Protein AF-A0A671WTZ5-F1 (afdb_monomer_lite)

Structure (mmCIF, N/CA/C/O backbone):
data_AF-A0A671WTZ5-F1
#
_entry.id   AF-A0A671WTZ5-F1
#
loop_
_atom_site.group_PDB
_atom_site.id
_atom_site.type_symbol
_atom_site.label_atom_id
_atom_site.label_alt_id
_atom_site.label_comp_id
_atom_site.label_asym_id
_atom_site.label_entity_id
_atom_site.label_seq_id
_atom_site.pdbx_PDB_ins_code
_atom_site.Cartn_x
_atom_site.Cartn_y
_atom_site.Cartn_z
_atom_site.occupancy
_atom_site.B_iso_or_equiv
_atom_site.auth_seq_id
_atom_site.auth_comp_id
_atom_site.auth_asym_id
_atom_site.auth_atom_id
_atom_site.pdbx_PDB_model_num
ATOM 1 N N . LEU A 1 1 ? 1.789 -28.060 6.433 1.00 31.30 1 LEU A N 1
ATOM 2 C CA . LEU A 1 1 ? 1.538 -27.568 7.806 1.00 31.30 1 LEU A CA 1
ATOM 3 C C . LEU A 1 1 ? 1.245 -26.080 7.704 1.00 31.30 1 LEU A C 1
ATOM 5 O O . LEU A 1 1 ? 2.138 -25.333 7.334 1.00 31.30 1 LEU A O 1
ATOM 9 N N . VAL A 1 2 ? -0.007 -25.667 7.908 1.00 28.73 2 VAL A N 1
ATOM 10 C CA . VAL A 1 2 ? -0.387 -24.247 7.883 1.00 28.73 2 VAL A CA 1
ATOM 11 C C . VAL A 1 2 ? 0.107 -23.632 9.188 1.00 28.73 2 VAL A C 1
ATOM 13 O O . VAL A 1 2 ? -0.485 -23.865 10.239 1.00 28.73 2 VAL A O 1
ATOM 16 N N . GLN A 1 3 ? 1.223 -22.906 9.148 1.00 33.22 3 GLN A N 1
ATOM 17 C CA . GLN A 1 3 ? 1.591 -22.043 10.265 1.00 33.22 3 GLN A CA 1
ATOM 18 C C . GLN A 1 3 ? 0.673 -20.822 10.215 1.00 33.22 3 GLN A C 1
ATOM 20 O O . GLN A 1 3 ? 0.844 -19.935 9.386 1.00 33.22 3 GLN A O 1
ATOM 25 N N . LEU A 1 4 ? -0.342 -20.817 11.080 1.00 39.09 4 LEU A N 1
ATOM 26 C CA . LEU A 1 4 ? -1.132 -19.629 11.375 1.00 39.09 4 LEU A CA 1
ATOM 27 C C . LEU A 1 4 ? -0.197 -18.629 12.061 1.00 39.09 4 LEU A C 1
ATOM 29 O O . LEU A 1 4 ? 0.134 -18.791 13.236 1.00 39.09 4 LEU A O 1
ATOM 33 N N . PHE A 1 5 ? 0.272 -17.623 11.326 1.00 45.44 5 PHE A N 1
ATOM 34 C CA . PHE A 1 5 ? 0.941 -16.488 11.947 1.00 45.44 5 PHE A CA 1
ATOM 35 C C . PHE A 1 5 ? -0.076 -15.756 12.834 1.00 45.44 5 PHE A C 1
ATOM 37 O O . PHE A 1 5 ? -1.252 -15.653 12.462 1.00 45.44 5 PHE A O 1
ATOM 44 N N . PRO A 1 6 ? 0.325 -15.273 14.023 1.00 44.16 6 PRO A N 1
ATOM 45 C CA . PRO A 1 6 ? -0.570 -14.475 14.837 1.00 44.16 6 PRO A CA 1
ATOM 46 C C . PRO A 1 6 ? -1.043 -13.270 14.011 1.00 44.16 6 PRO A C 1
ATOM 48 O O . PRO A 1 6 ? -0.240 -12.701 13.264 1.00 44.16 6 PRO A O 1
ATOM 51 N N . PRO A 1 7 ? -2.326 -12.873 14.121 1.00 51.19 7 PRO A N 1
ATOM 52 C CA . PRO A 1 7 ? -2.801 -11.646 13.500 1.00 51.19 7 PRO A CA 1
ATOM 53 C C . PRO A 1 7 ? -1.839 -10.510 13.840 1.00 51.19 7 PRO A C 1
ATOM 55 O O . PRO A 1 7 ? -1.269 -10.482 14.932 1.00 51.19 7 PRO A O 1
ATOM 58 N N . LEU A 1 8 ? -1.650 -9.569 12.919 1.00 53.38 8 LEU A N 1
ATOM 59 C CA . LEU A 1 8 ? -0.915 -8.345 13.205 1.00 53.38 8 LEU A CA 1
ATOM 60 C C . LEU A 1 8 ? -1.686 -7.558 14.286 1.00 53.38 8 LEU A C 1
ATOM 62 O O . LEU A 1 8 ? -2.505 -6.693 13.983 1.00 53.38 8 LEU A O 1
ATOM 66 N N . VAL A 1 9 ? -1.462 -7.889 15.562 1.00 57.16 9 VAL A N 1
ATOM 67 C CA . VAL A 1 9 ? -2.086 -7.228 16.712 1.00 57.16 9 VAL A CA 1
ATOM 68 C C . VAL A 1 9 ? -1.295 -5.958 16.986 1.00 57.16 9 VAL A C 1
ATOM 70 O O . VAL A 1 9 ? -0.402 -5.918 17.830 1.00 57.16 9 VAL A O 1
ATOM 73 N N . LYS A 1 10 ? -1.591 -4.919 16.207 1.00 65.44 10 LYS A N 1
ATOM 74 C CA . LYS A 1 10 ? -1.150 -3.555 16.491 1.00 65.44 10 LYS A CA 1
ATOM 75 C C . LYS A 1 10 ? -2.200 -2.858 17.332 1.00 65.44 10 LYS A C 1
ATOM 77 O O . LYS A 1 10 ? -3.399 -3.012 17.091 1.00 65.44 10 LYS A O 1
ATOM 82 N N . ARG A 1 11 ? -1.752 -2.119 18.343 1.00 71.56 11 ARG A N 1
ATOM 83 C CA . ARG A 1 11 ? -2.662 -1.339 19.184 1.00 71.56 11 ARG A CA 1
ATOM 84 C C . ARG A 1 11 ? -3.192 -0.1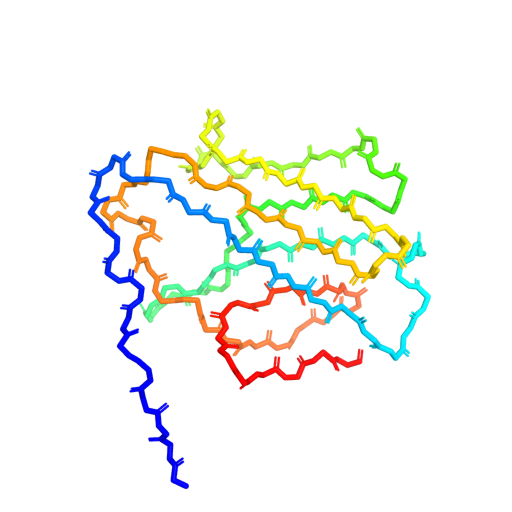48 18.382 1.00 71.56 11 ARG A C 1
ATOM 86 O O . ARG A 1 11 ? -2.464 0.391 17.544 1.00 71.56 11 ARG A O 1
ATOM 93 N N . PRO A 1 12 ? -4.431 0.301 18.637 1.00 78.31 12 PRO A N 1
ATOM 94 C CA . PRO A 1 12 ? -4.906 1.555 18.078 1.00 78.31 12 PRO A CA 1
ATOM 95 C C . PRO A 1 12 ? -3.926 2.700 18.378 1.00 78.31 12 PRO A C 1
ATOM 97 O O . PRO A 1 12 ? -3.392 2.793 19.481 1.00 78.31 12 PRO A O 1
ATOM 100 N N . GLY A 1 13 ? -3.673 3.554 17.392 1.00 82.12 13 GLY A N 1
ATOM 101 C CA . GLY A 1 13 ? -2.699 4.644 17.455 1.00 82.12 13 GLY A CA 1
ATOM 102 C C . GLY A 1 13 ? -1.290 4.268 16.989 1.00 82.12 13 GLY A C 1
ATOM 103 O O . GLY A 1 13 ? -0.529 5.166 16.633 1.00 82.12 13 GLY A O 1
ATOM 104 N N . GLU A 1 14 ? -0.944 2.979 16.917 1.00 84.38 14 GLU A N 1
ATOM 105 C CA . GLU A 1 14 ? 0.358 2.551 16.404 1.00 84.38 14 GLU A CA 1
ATOM 106 C C . GLU A 1 14 ? 0.483 2.789 14.895 1.00 84.38 14 GLU A C 1
ATOM 108 O O . GLU A 1 14 ? -0.505 2.863 14.157 1.00 84.38 14 GLU A O 1
ATOM 113 N N . SER A 1 15 ? 1.733 2.874 14.442 1.00 87.69 15 SER A N 1
ATOM 114 C CA . SER A 1 15 ? 2.075 2.921 13.027 1.00 87.69 15 SER A CA 1
ATOM 115 C C . SER A 1 15 ? 2.739 1.620 12.592 1.00 87.69 15 SER A C 1
ATOM 117 O O . SER A 1 15 ? 3.471 0.979 13.350 1.00 87.69 15 SER A O 1
ATOM 119 N N . HIS A 1 16 ? 2.518 1.236 11.343 1.00 83.69 16 HIS A N 1
ATOM 120 C CA . HIS A 1 16 ? 3.157 0.073 10.746 1.00 83.69 16 HIS A CA 1
ATOM 121 C C . HIS A 1 16 ? 3.393 0.297 9.255 1.00 83.69 16 HIS A C 1
ATOM 123 O O . HIS A 1 16 ? 2.678 1.065 8.618 1.00 83.69 16 HIS A O 1
ATOM 129 N N . ARG A 1 17 ? 4.395 -0.376 8.690 1.00 85.50 17 ARG A N 1
ATOM 130 C CA . ARG A 1 17 ? 4.682 -0.318 7.259 1.00 85.50 17 ARG A CA 1
ATOM 131 C C . ARG A 1 17 ? 4.578 -1.704 6.663 1.00 85.50 17 ARG A C 1
ATOM 133 O O . ARG A 1 17 ? 5.353 -2.583 7.031 1.00 85.50 17 ARG A O 1
ATOM 140 N N . LEU A 1 18 ? 3.665 -1.859 5.715 1.00 83.69 18 LEU A N 1
ATOM 141 C CA . LEU A 1 18 ? 3.623 -3.043 4.870 1.00 83.69 18 LEU A CA 1
ATOM 142 C C . LEU A 1 18 ? 4.602 -2.869 3.715 1.00 83.69 18 LEU A C 1
ATOM 144 O O . LEU A 1 18 ? 4.735 -1.768 3.178 1.00 83.69 18 LEU A O 1
ATOM 148 N N . THR A 1 19 ? 5.248 -3.963 3.329 1.00 82.69 19 THR A N 1
ATOM 149 C CA . THR A 1 19 ? 6.141 -4.038 2.171 1.00 82.69 19 THR A CA 1
ATOM 150 C C . THR A 1 19 ? 5.719 -5.224 1.319 1.00 82.69 19 THR A C 1
ATOM 152 O O . THR A 1 19 ? 5.497 -6.312 1.845 1.00 82.69 19 THR A O 1
ATOM 155 N N . CYS A 1 20 ? 5.644 -5.017 0.012 1.00 82.75 20 CYS A N 1
ATOM 156 C CA . CYS A 1 20 ? 5.398 -6.046 -0.987 1.00 82.75 20 CYS A CA 1
ATOM 157 C C . CYS A 1 20 ? 6.521 -5.971 -2.021 1.00 82.75 20 CYS A C 1
ATOM 159 O O . CYS A 1 20 ? 6.785 -4.887 -2.537 1.00 82.75 20 CYS A O 1
ATOM 161 N N . THR A 1 21 ? 7.206 -7.089 -2.267 1.00 84.12 21 THR A N 1
ATOM 162 C CA . THR A 1 21 ? 8.317 -7.185 -3.230 1.00 84.12 21 THR A CA 1
ATOM 163 C C . THR A 1 21 ? 7.849 -7.999 -4.414 1.00 84.12 21 THR A C 1
ATOM 165 O O . THR A 1 21 ? 7.602 -9.182 -4.235 1.00 84.12 21 THR A O 1
ATOM 168 N N . ALA A 1 22 ? 7.728 -7.381 -5.579 1.00 77.38 22 ALA A N 1
ATOM 169 C CA . ALA A 1 22 ? 7.301 -8.019 -6.810 1.00 77.38 22 ALA A CA 1
ATOM 170 C C . ALA A 1 22 ? 8.455 -8.691 -7.559 1.00 77.38 22 ALA A C 1
ATOM 172 O O . ALA A 1 22 ? 9.616 -8.302 -7.440 1.00 77.38 22 ALA A O 1
ATOM 173 N N . SER A 1 23 ? 8.106 -9.691 -8.359 1.00 79.38 23 SER A N 1
ATOM 174 C CA . SER A 1 23 ? 9.003 -10.420 -9.252 1.00 79.38 23 SER A CA 1
ATOM 175 C C . SER A 1 23 ? 8.177 -11.055 -10.367 1.00 79.38 23 SER A C 1
ATOM 177 O O . SER A 1 23 ? 6.987 -11.257 -10.170 1.00 79.38 23 SER A O 1
ATOM 179 N N . GLY A 1 24 ? 8.793 -11.406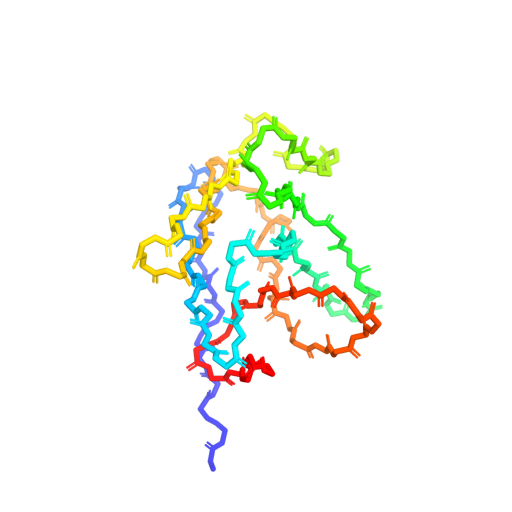 -11.500 1.00 77.25 24 GLY A N 1
ATOM 180 C CA . GLY A 1 24 ? 8.098 -12.097 -12.601 1.00 77.25 24 GLY A CA 1
ATOM 181 C C . GLY A 1 24 ? 7.525 -11.175 -13.683 1.00 77.25 24 GLY A C 1
ATOM 182 O O . GLY A 1 24 ? 7.073 -11.655 -14.718 1.00 77.25 24 GLY A O 1
ATOM 183 N N . PHE A 1 25 ? 7.611 -9.854 -13.502 1.00 75.81 25 PHE A N 1
ATOM 184 C CA . PHE A 1 25 ? 7.130 -8.861 -14.465 1.00 75.81 25 PHE A CA 1
ATOM 185 C C . PHE A 1 25 ? 7.907 -7.540 -14.381 1.00 75.81 25 PHE A C 1
ATOM 187 O O . PHE A 1 25 ? 8.650 -7.282 -13.432 1.00 75.81 25 PHE A O 1
ATOM 194 N N . THR A 1 26 ? 7.719 -6.662 -15.370 1.00 82.31 26 THR A N 1
ATOM 195 C CA . THR A 1 26 ? 8.305 -5.313 -15.375 1.00 82.31 26 THR A CA 1
ATOM 196 C C . THR A 1 26 ? 7.564 -4.405 -14.390 1.00 82.31 26 THR A C 1
ATOM 198 O O . THR A 1 26 ? 6.624 -3.710 -14.768 1.00 82.31 26 THR A O 1
ATOM 201 N N . PHE A 1 27 ? 7.986 -4.394 -13.123 1.00 83.69 27 PHE A N 1
ATOM 202 C CA . PHE A 1 27 ? 7.324 -3.673 -12.023 1.00 83.69 27 PHE A CA 1
ATOM 203 C C . PHE A 1 27 ? 6.942 -2.216 -12.340 1.00 83.69 27 PHE A C 1
ATOM 205 O O . PHE A 1 27 ? 5.838 -1.772 -12.022 1.00 83.69 27 PHE A O 1
ATOM 212 N N . SER A 1 28 ? 7.823 -1.476 -13.015 1.00 86.56 28 SER A N 1
ATOM 213 C CA . SER A 1 28 ? 7.606 -0.075 -13.407 1.00 86.56 28 SER A CA 1
ATOM 214 C C . SER A 1 28 ? 6.490 0.127 -14.437 1.00 86.56 28 SER A C 1
ATOM 216 O O . SER A 1 28 ? 6.024 1.247 -14.611 1.00 86.56 28 SER A O 1
ATOM 218 N N . SER A 1 29 ? 6.027 -0.928 -15.115 1.00 84.62 29 SER A N 1
ATOM 219 C CA . SER A 1 29 ? 4.966 -0.842 -16.132 1.00 84.62 29 SER A CA 1
ATOM 220 C C . SER A 1 29 ? 3.556 -0.953 -15.552 1.00 84.62 29 SER A C 1
ATOM 222 O O . SER A 1 29 ? 2.593 -0.587 -16.222 1.00 84.62 29 SER A O 1
ATOM 224 N N . TYR A 1 30 ? 3.420 -1.413 -14.306 1.00 80.88 30 TYR A N 1
ATOM 225 C CA . TYR A 1 30 ? 2.126 -1.682 -13.683 1.00 80.88 30 TYR A CA 1
ATOM 226 C C . TYR A 1 30 ? 1.830 -0.690 -12.557 1.00 80.88 30 TYR A C 1
ATOM 228 O O . TYR A 1 30 ? 2.720 -0.224 -11.835 1.00 80.88 30 TYR A O 1
ATOM 236 N N . TYR A 1 31 ? 0.552 -0.355 -12.402 1.00 83.81 31 TYR A N 1
ATOM 237 C CA . TYR A 1 31 ? 0.065 0.260 -11.173 1.00 83.81 31 TYR A CA 1
ATOM 238 C C . TYR A 1 31 ? 0.085 -0.791 -10.051 1.00 83.81 31 TYR A C 1
ATOM 240 O O . TYR A 1 31 ? -0.013 -1.992 -10.301 1.00 83.81 31 TYR A O 1
ATOM 248 N N . MET A 1 32 ? 0.187 -0.335 -8.806 1.00 85.19 32 MET A N 1
ATOM 249 C CA . MET A 1 32 ? 0.232 -1.208 -7.633 1.00 85.19 32 MET A CA 1
ATOM 250 C C . MET A 1 32 ? -0.884 -0.844 -6.669 1.00 85.19 32 MET A C 1
ATOM 252 O O . MET A 1 32 ? -1.162 0.339 -6.452 1.00 85.19 32 MET A O 1
ATOM 256 N N . ALA A 1 33 ? -1.499 -1.850 -6.056 1.00 84.94 33 ALA A N 1
ATOM 257 C CA . ALA A 1 33 ? -2.607 -1.636 -5.138 1.00 84.94 33 ALA A CA 1
ATOM 258 C C . ALA A 1 33 ? -2.531 -2.492 -3.877 1.00 84.94 33 ALA A C 1
ATOM 260 O O . ALA A 1 33 ? -2.083 -3.636 -3.901 1.00 84.94 33 ALA A O 1
ATOM 261 N N . TRP A 1 34 ? -3.044 -1.925 -2.787 1.00 84.38 34 TRP A N 1
ATOM 262 C CA . TRP A 1 34 ? -3.334 -2.623 -1.543 1.00 84.38 34 TRP A CA 1
ATOM 263 C C . TRP A 1 34 ? -4.835 -2.853 -1.436 1.00 84.38 34 TRP A C 1
ATOM 265 O O . TRP A 1 34 ? -5.631 -1.911 -1.520 1.00 84.38 34 TRP A O 1
ATOM 275 N N . ILE A 1 35 ? -5.212 -4.107 -1.216 1.00 78.69 35 ILE A N 1
ATOM 276 C CA . ILE A 1 35 ? -6.595 -4.540 -1.028 1.00 78.69 35 ILE A CA 1
ATOM 277 C C . ILE A 1 35 ? -6.690 -5.264 0.308 1.00 78.69 35 ILE A C 1
ATOM 279 O O . ILE A 1 35 ? -5.782 -5.994 0.698 1.00 78.69 35 ILE A O 1
ATOM 283 N N . ARG A 1 36 ? -7.802 -5.061 1.015 1.00 75.19 36 ARG A N 1
ATOM 284 C CA . ARG A 1 36 ? -8.128 -5.801 2.233 1.00 75.19 36 ARG A CA 1
ATOM 285 C C . ARG A 1 36 ? -9.379 -6.638 2.056 1.00 75.19 36 ARG A C 1
ATOM 287 O O . ARG A 1 36 ? -10.296 -6.244 1.341 1.00 75.19 36 ARG A O 1
ATOM 294 N N . GLN A 1 37 ? -9.439 -7.752 2.774 1.00 70.56 37 GLN A N 1
ATOM 295 C CA . GLN A 1 37 ? -10.614 -8.611 2.828 1.00 70.56 37 GLN A CA 1
ATOM 296 C C . GLN A 1 37 ? -10.957 -8.930 4.280 1.00 70.56 37 GLN A C 1
ATOM 298 O O . GLN A 1 37 ? -10.333 -9.781 4.906 1.00 70.56 37 GLN A O 1
ATOM 303 N N . ALA A 1 38 ? -11.973 -8.267 4.828 1.00 66.62 38 ALA A N 1
ATOM 304 C CA . ALA A 1 38 ? -12.458 -8.630 6.155 1.00 66.62 38 ALA A CA 1
ATOM 305 C C . ALA A 1 38 ? -13.189 -9.992 6.112 1.00 66.62 38 ALA A C 1
ATOM 307 O O . ALA A 1 38 ? -13.823 -10.307 5.101 1.00 66.62 38 ALA A O 1
ATOM 308 N N . PRO A 1 39 ? -13.151 -10.801 7.191 1.00 66.56 39 PRO A N 1
ATOM 309 C CA . PRO A 1 39 ? -13.898 -12.057 7.261 1.00 66.56 39 PRO A CA 1
ATOM 310 C C . PRO A 1 39 ? -15.381 -11.864 6.918 1.00 66.56 39 PRO A C 1
ATOM 312 O O . PRO A 1 39 ? -16.032 -10.972 7.459 1.00 66.56 39 PRO A O 1
ATOM 315 N N . GLY A 1 40 ? -15.903 -12.678 5.996 1.00 73.19 40 GLY A N 1
ATOM 316 C CA . GLY A 1 40 ? -17.295 -12.589 5.536 1.00 73.19 40 GLY A CA 1
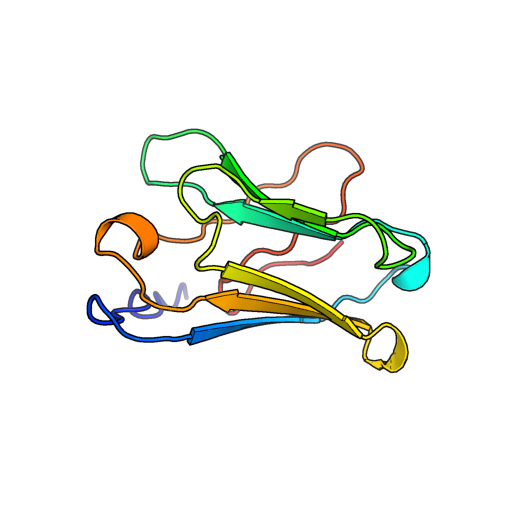ATOM 317 C C . GLY A 1 40 ? -17.615 -11.376 4.651 1.00 73.19 40 GLY A C 1
ATOM 318 O O . GLY A 1 40 ? -18.781 -11.162 4.334 1.00 73.19 40 GLY A O 1
ATOM 319 N N . LYS A 1 41 ? -16.615 -10.578 4.247 1.00 72.62 41 LYS A N 1
ATOM 320 C CA . LYS A 1 41 ? -16.777 -9.437 3.335 1.00 72.62 41 LYS A CA 1
ATOM 321 C C . LYS A 1 41 ? -16.020 -9.654 2.021 1.00 72.62 41 LYS A C 1
ATOM 323 O O . LYS A 1 41 ? -15.082 -10.451 1.937 1.00 72.62 41 LYS A O 1
ATOM 328 N N . GLY A 1 42 ? -16.438 -8.919 0.993 1.00 75.44 42 GLY A N 1
ATOM 329 C CA . GLY A 1 42 ? -15.727 -8.842 -0.281 1.00 75.44 42 GLY A CA 1
ATOM 330 C C . GLY A 1 42 ? -14.383 -8.115 -0.170 1.00 75.44 42 GLY A C 1
ATOM 331 O O . GLY A 1 42 ? -14.045 -7.534 0.867 1.00 75.44 42 GLY A O 1
ATOM 332 N N . LEU A 1 43 ? -13.626 -8.151 -1.264 1.00 76.62 43 LEU A N 1
ATOM 333 C CA . LEU A 1 43 ? -12.398 -7.378 -1.430 1.00 76.62 43 LEU A CA 1
ATOM 334 C C . LEU A 1 43 ? -12.710 -5.874 -1.403 1.00 76.62 43 LEU A C 1
ATOM 336 O O . LEU A 1 43 ? -13.667 -5.418 -2.026 1.00 76.62 43 LEU A O 1
ATOM 340 N N . ALA A 1 44 ? -11.892 -5.103 -0.691 1.00 79.25 44 ALA A N 1
ATOM 341 C CA . ALA A 1 44 ? -12.018 -3.656 -0.586 1.00 79.25 44 ALA A CA 1
ATOM 342 C C . ALA A 1 44 ? -10.675 -2.971 -0.858 1.00 79.25 44 ALA A C 1
ATOM 344 O O . ALA A 1 44 ? -9.665 -3.276 -0.221 1.00 79.25 44 ALA A O 1
ATOM 345 N N . TRP A 1 45 ? -10.679 -2.008 -1.777 1.00 84.19 45 TRP A N 1
ATOM 346 C CA . TRP A 1 45 ? -9.512 -1.189 -2.096 1.00 84.19 45 TRP A CA 1
ATOM 347 C C . TRP A 1 45 ? -9.105 -0.333 -0.899 1.00 84.19 45 TRP A C 1
ATOM 349 O O . TRP A 1 45 ? -9.936 0.357 -0.312 1.00 84.19 45 TRP A O 1
ATOM 359 N N . VAL A 1 46 ? -7.820 -0.361 -0.547 1.00 87.69 46 VAL A N 1
ATOM 360 C CA . VAL A 1 46 ? -7.253 0.469 0.524 1.00 87.69 46 VAL A CA 1
ATOM 361 C C . VAL A 1 46 ? -6.575 1.691 -0.077 1.00 87.69 46 VAL A C 1
ATOM 363 O O . VAL A 1 46 ? -6.925 2.819 0.275 1.00 87.69 46 VAL A O 1
ATOM 366 N N . ALA A 1 47 ? -5.634 1.457 -0.993 1.00 91.56 47 ALA A N 1
ATOM 367 C CA . ALA A 1 47 ? -4.896 2.482 -1.718 1.00 91.56 47 ALA A CA 1
ATOM 368 C C . ALA A 1 47 ? -4.321 1.915 -3.022 1.00 91.56 47 ALA A C 1
ATOM 370 O O . ALA A 1 47 ? -4.035 0.719 -3.099 1.00 91.56 47 ALA A O 1
ATOM 371 N N . TRP A 1 48 ? -4.093 2.768 -4.018 1.00 91.06 48 TRP A N 1
ATOM 372 C CA . TRP A 1 48 ? -3.332 2.404 -5.217 1.00 91.06 48 TRP A CA 1
ATOM 373 C C . TRP A 1 48 ? -2.418 3.540 -5.669 1.00 91.06 48 TRP A C 1
ATOM 375 O O . TRP A 1 48 ? -2.632 4.704 -5.328 1.00 91.06 48 TRP A O 1
ATOM 385 N N . ILE A 1 49 ? -1.375 3.180 -6.414 1.00 91.38 49 ILE A N 1
ATOM 386 C CA . ILE A 1 49 ? -0.373 4.082 -6.978 1.00 91.38 49 ILE A CA 1
ATOM 387 C C . ILE A 1 49 ? -0.123 3.712 -8.439 1.00 91.38 49 ILE A C 1
ATOM 389 O O . ILE A 1 49 ? 0.077 2.542 -8.764 1.00 91.38 49 ILE A O 1
ATOM 393 N N . TYR A 1 50 ? -0.146 4.708 -9.324 1.00 89.94 50 TYR A N 1
ATOM 394 C CA . TYR A 1 50 ? 0.106 4.488 -10.750 1.00 89.94 50 TYR A CA 1
ATOM 395 C C . TYR A 1 50 ? 1.567 4.084 -11.020 1.00 89.94 50 TYR A C 1
ATOM 397 O O . TYR A 1 50 ? 2.436 4.265 -10.160 1.00 89.94 50 TYR A O 1
ATOM 405 N N . SER A 1 51 ? 1.853 3.557 -12.214 1.00 85.69 51 SER A N 1
ATOM 406 C CA . SER A 1 51 ? 3.215 3.193 -12.650 1.00 85.69 51 SER A CA 1
ATOM 407 C C . SER A 1 51 ? 4.209 4.346 -12.494 1.00 85.69 51 SER A C 1
ATOM 409 O O . SER A 1 51 ? 5.264 4.183 -11.894 1.00 85.69 51 SER A O 1
ATOM 411 N N . SER A 1 52 ? 3.808 5.549 -12.906 1.00 88.19 52 SER A N 1
ATOM 412 C CA . SER A 1 52 ? 4.583 6.791 -12.768 1.00 88.19 52 SER A CA 1
ATOM 413 C C . SER A 1 52 ? 4.796 7.271 -11.325 1.00 88.19 52 SER A C 1
ATOM 415 O O . SER A 1 52 ? 5.539 8.222 -11.100 1.00 88.19 52 SER A O 1
ATOM 417 N N . GLY A 1 53 ? 4.074 6.718 -10.345 1.00 87.81 53 GLY A N 1
ATOM 418 C CA . GLY A 1 53 ? 4.080 7.184 -8.955 1.00 87.81 53 GLY A CA 1
ATOM 419 C C . GLY A 1 53 ? 3.348 8.511 -8.688 1.00 87.81 53 GLY A C 1
ATOM 420 O O . GLY A 1 53 ? 3.150 8.862 -7.522 1.00 87.81 53 GLY A O 1
ATOM 421 N N . SER A 1 54 ? 2.923 9.231 -9.734 1.00 89.75 54 SER A N 1
ATOM 422 C CA . SER A 1 54 ? 2.355 10.586 -9.633 1.00 89.75 54 SER A CA 1
ATOM 423 C C . SER A 1 54 ? 0.898 10.619 -9.174 1.00 89.75 54 SER A C 1
ATOM 425 O O . SER A 1 54 ? 0.495 11.545 -8.474 1.00 89.75 54 SER A O 1
ATOM 427 N N . SER A 1 55 ? 0.110 9.607 -9.539 1.00 93.44 55 SER A N 1
ATOM 428 C CA . SER A 1 55 ? -1.296 9.499 -9.149 1.00 93.44 55 SER A CA 1
ATOM 429 C C . SER A 1 55 ? -1.477 8.440 -8.071 1.00 93.44 55 SER A C 1
ATOM 431 O O . SER A 1 55 ? -0.930 7.334 -8.167 1.00 93.44 55 SER A O 1
ATOM 433 N N . LYS A 1 56 ? -2.229 8.802 -7.030 1.00 95.38 56 LYS A N 1
ATOM 434 C CA . LYS A 1 56 ? -2.503 7.965 -5.864 1.00 95.38 56 LYS A CA 1
ATOM 435 C C . LYS A 1 56 ? -3.961 8.094 -5.466 1.00 95.38 56 LYS A C 1
ATOM 437 O O . LYS A 1 56 ? -4.515 9.192 -5.463 1.00 95.38 56 LYS A O 1
ATOM 442 N N . TYR A 1 57 ? -4.538 6.986 -5.036 1.00 94.62 57 TYR A N 1
ATOM 443 C CA . TYR A 1 57 ? -5.861 6.941 -4.431 1.00 94.62 57 TYR A CA 1
ATOM 444 C C . TYR A 1 57 ? -5.778 6.343 -3.038 1.00 94.62 57 TYR A C 1
ATOM 446 O O . TYR A 1 57 ? -4.986 5.434 -2.787 1.00 94.62 57 TYR A O 1
ATOM 454 N N . TYR A 1 58 ? -6.657 6.822 -2.167 1.00 94.69 58 TYR A N 1
ATOM 455 C CA . TYR A 1 58 ? -6.873 6.292 -0.832 1.00 94.69 58 TYR A CA 1
ATOM 456 C C . TYR A 1 58 ? -8.370 6.150 -0.610 1.00 94.69 58 TYR A C 1
ATOM 458 O O . TYR A 1 58 ? -9.129 7.077 -0.896 1.00 94.69 58 TYR A O 1
ATOM 466 N N . SER A 1 59 ? -8.786 5.006 -0.074 1.00 92.25 59 SER A N 1
ATOM 467 C CA . SER A 1 59 ? -10.161 4.833 0.383 1.00 92.25 59 SER A CA 1
ATOM 468 C C . SER A 1 59 ? -10.472 5.789 1.530 1.00 92.25 59 SER A C 1
ATOM 470 O O . SER A 1 59 ? -9.601 6.120 2.341 1.00 92.25 59 SER A O 1
ATOM 472 N N . GLU A 1 60 ? -11.737 6.184 1.645 1.00 93.44 60 GLU A N 1
ATOM 473 C CA . GLU A 1 60 ? -12.165 7.148 2.662 1.00 93.44 60 GLU A CA 1
ATOM 474 C C . GLU A 1 60 ? -11.855 6.665 4.090 1.00 93.44 60 GLU A C 1
ATOM 476 O O . GLU A 1 60 ? -11.481 7.454 4.950 1.00 93.44 60 GLU A O 1
ATOM 481 N N . SER A 1 61 ? -11.875 5.347 4.331 1.00 87.31 61 SER A N 1
ATOM 482 C CA . SER A 1 61 ? -11.544 4.771 5.643 1.00 87.31 61 SER A CA 1
ATOM 483 C C . SER A 1 61 ? -10.110 5.044 6.123 1.00 87.31 61 SER A C 1
ATOM 485 O O . SER A 1 61 ? -9.854 5.039 7.331 1.00 87.31 61 SER A O 1
ATOM 487 N N . VAL A 1 62 ? -9.164 5.278 5.207 1.00 90.38 62 VAL A N 1
ATOM 488 C CA . VAL A 1 62 ? -7.726 5.404 5.528 1.00 90.38 62 VAL A CA 1
ATOM 489 C C . VAL A 1 62 ? -7.109 6.728 5.083 1.00 90.38 62 VAL A C 1
ATOM 491 O O . VAL A 1 62 ? -5.937 6.999 5.366 1.00 90.38 62 VAL A O 1
ATOM 494 N N . LYS A 1 63 ? -7.884 7.560 4.385 1.00 93.75 63 LYS A N 1
ATOM 495 C CA . LYS A 1 63 ? -7.449 8.855 3.869 1.00 93.75 63 LYS A CA 1
ATOM 496 C C . LYS A 1 63 ? -6.917 9.737 5.003 1.00 93.75 63 LYS A C 1
ATOM 498 O O . LYS A 1 63 ? -7.477 9.781 6.094 1.00 93.75 63 LYS A O 1
ATOM 503 N N . GLY A 1 64 ? -5.783 10.390 4.757 1.00 94.75 64 GLY A N 1
ATOM 504 C CA . GLY A 1 64 ? -5.088 11.221 5.749 1.00 94.75 64 GLY A CA 1
ATOM 505 C C . GLY A 1 64 ? -4.279 10.450 6.800 1.00 94.75 64 GLY A C 1
ATOM 506 O O . GLY A 1 64 ? -3.547 11.071 7.562 1.00 94.75 64 GLY A O 1
ATOM 507 N N . ARG A 1 65 ? -4.361 9.114 6.834 1.00 94.94 65 ARG A N 1
ATOM 508 C CA . ARG A 1 65 ? -3.615 8.272 7.783 1.00 94.94 65 ARG A CA 1
ATOM 509 C C . ARG A 1 65 ? -2.603 7.375 7.091 1.00 94.94 65 ARG A C 1
ATOM 511 O O . ARG A 1 65 ? -1.529 7.114 7.633 1.00 94.94 65 ARG A O 1
ATOM 518 N N . PHE A 1 66 ? -2.961 6.859 5.919 1.00 93.44 66 PHE A N 1
ATOM 519 C CA . PHE A 1 66 ? -2.130 5.917 5.183 1.00 93.44 66 PHE A CA 1
ATOM 520 C C . PHE A 1 66 ? -1.463 6.599 3.991 1.00 93.44 66 PHE A C 1
ATOM 522 O O . PHE A 1 66 ? -2.047 7.477 3.358 1.00 93.44 66 PHE A O 1
ATOM 529 N N . THR A 1 67 ? -0.257 6.144 3.662 1.00 96.19 67 THR A N 1
ATOM 530 C CA . THR A 1 67 ? 0.541 6.645 2.544 1.00 96.19 67 THR A CA 1
ATOM 531 C C . THR A 1 67 ? 1.093 5.478 1.744 1.00 96.19 67 THR A C 1
ATOM 533 O O . THR A 1 67 ? 1.823 4.643 2.279 1.00 96.19 67 THR A O 1
ATOM 536 N N . ILE A 1 68 ? 0.775 5.439 0.450 1.00 94.75 68 ILE A N 1
ATOM 537 C CA . ILE A 1 68 ? 1.340 4.471 -0.489 1.00 94.75 68 ILE A CA 1
ATOM 538 C C . ILE A 1 68 ? 2.563 5.070 -1.192 1.00 94.75 68 ILE A C 1
ATOM 540 O O . ILE A 1 68 ? 2.574 6.238 -1.613 1.00 94.75 68 ILE A O 1
ATOM 544 N N . SER A 1 69 ? 3.610 4.263 -1.319 1.00 95.31 69 SER A N 1
ATOM 545 C CA . SER A 1 69 ? 4.828 4.597 -2.057 1.00 95.31 69 SER A CA 1
ATOM 546 C C . SER A 1 69 ? 5.377 3.369 -2.774 1.00 95.31 69 SER A C 1
ATOM 548 O O . SER A 1 69 ? 5.038 2.241 -2.432 1.00 95.31 69 SER A O 1
ATOM 550 N N . ARG A 1 70 ? 6.215 3.590 -3.786 1.00 92.50 70 ARG A N 1
ATOM 551 C CA . ARG A 1 70 ? 6.863 2.537 -4.570 1.00 92.50 70 ARG A CA 1
ATOM 552 C C . ARG A 1 70 ? 8.339 2.856 -4.768 1.00 92.50 70 ARG A C 1
ATOM 554 O O . ARG A 1 70 ? 8.716 4.025 -4.741 1.00 92.50 70 ARG A O 1
ATOM 561 N N . ASP A 1 71 ? 9.132 1.816 -4.959 1.00 92.94 71 ASP A N 1
ATOM 562 C CA . ASP A 1 71 ? 10.549 1.855 -5.292 1.00 92.94 71 ASP A CA 1
ATOM 563 C C . ASP A 1 71 ? 10.802 0.838 -6.404 1.00 92.94 71 ASP A C 1
ATOM 565 O O . ASP A 1 71 ? 10.857 -0.372 -6.169 1.00 92.94 71 ASP A O 1
ATOM 569 N N . ASP A 1 72 ? 10.930 1.348 -7.625 1.00 90.50 72 ASP A N 1
ATOM 570 C CA . ASP A 1 72 ? 11.078 0.517 -8.815 1.00 90.50 72 ASP A CA 1
ATOM 571 C C . ASP A 1 72 ? 12.431 -0.192 -8.867 1.00 90.50 72 ASP A C 1
ATOM 573 O O . ASP A 1 72 ? 12.508 -1.312 -9.367 1.00 90.50 72 ASP A O 1
ATOM 577 N N . SER A 1 73 ? 13.478 0.407 -8.288 1.00 92.31 73 SER A N 1
ATOM 578 C CA . SER A 1 73 ? 14.812 -0.201 -8.237 1.00 92.31 73 SER A CA 1
ATOM 579 C C . SER A 1 73 ? 14.831 -1.467 -7.379 1.00 92.31 73 SER A C 1
ATOM 581 O O . SER A 1 73 ? 15.563 -2.414 -7.662 1.00 92.31 73 SER A O 1
ATOM 583 N N . ARG A 1 74 ? 13.975 -1.500 -6.352 1.00 90.81 74 ARG A N 1
ATOM 584 C CA . ARG A 1 74 ? 13.821 -2.629 -5.427 1.00 90.81 74 ARG A CA 1
ATOM 585 C C . ARG A 1 74 ? 12.608 -3.495 -5.754 1.00 90.81 74 ARG A C 1
ATOM 587 O O . ARG A 1 74 ? 12.376 -4.467 -5.043 1.00 90.81 74 ARG A O 1
ATOM 594 N N . GLN A 1 75 ? 11.843 -3.144 -6.792 1.00 88.00 75 GLN A N 1
ATOM 595 C CA . GLN A 1 75 ? 10.572 -3.779 -7.152 1.00 88.00 75 GLN A CA 1
ATOM 596 C C . GLN A 1 75 ? 9.616 -3.863 -5.951 1.00 88.00 75 GLN A C 1
ATOM 598 O O . GLN A 1 75 ? 8.967 -4.879 -5.716 1.00 88.00 75 GLN A O 1
ATOM 603 N N . GLN A 1 76 ? 9.574 -2.806 -5.135 1.00 89.38 76 GLN A N 1
ATOM 604 C CA . GLN A 1 76 ? 8.847 -2.793 -3.869 1.00 89.38 76 GLN A CA 1
ATOM 605 C C . GLN A 1 76 ? 7.753 -1.733 -3.847 1.00 89.38 76 GLN A C 1
ATOM 607 O O . GLN A 1 76 ? 7.951 -0.598 -4.272 1.00 89.38 76 GLN A O 1
ATOM 612 N N . VAL A 1 77 ? 6.598 -2.079 -3.283 1.00 89.31 77 VAL A N 1
ATOM 613 C CA . VAL A 1 77 ? 5.555 -1.122 -2.900 1.00 89.31 77 VAL A CA 1
ATOM 614 C C . VAL A 1 77 ? 5.347 -1.180 -1.394 1.00 89.31 77 VAL A C 1
ATOM 616 O O . VAL A 1 77 ? 5.373 -2.247 -0.775 1.00 89.31 77 VAL A O 1
ATOM 619 N N . TYR A 1 78 ? 5.142 -0.013 -0.800 1.00 90.81 78 TYR A N 1
ATOM 620 C CA . TYR A 1 78 ? 4.980 0.163 0.630 1.00 90.81 78 TYR A CA 1
ATOM 621 C C . TYR A 1 78 ? 3.630 0.797 0.941 1.00 90.81 78 TYR A C 1
ATOM 623 O O . TYR A 1 78 ? 3.154 1.667 0.207 1.00 90.81 78 TYR A O 1
ATOM 631 N N . LEU A 1 79 ? 3.047 0.402 2.069 1.00 90.75 79 LEU A N 1
ATOM 632 C CA . LEU A 1 79 ? 1.929 1.107 2.686 1.00 90.75 79 LEU A CA 1
ATOM 633 C C . LEU A 1 79 ? 2.331 1.513 4.095 1.00 90.75 79 LEU A C 1
ATOM 635 O O . LEU A 1 79 ? 2.369 0.685 5.005 1.00 90.75 79 LEU A O 1
ATOM 639 N N . GLN A 1 80 ? 2.648 2.791 4.267 1.00 92.94 80 GLN A N 1
ATOM 640 C CA . GLN A 1 80 ? 2.822 3.375 5.586 1.00 92.94 80 GLN A CA 1
ATOM 641 C C . GLN A 1 80 ? 1.438 3.616 6.181 1.00 92.94 80 GLN A C 1
ATOM 643 O O . GLN A 1 80 ? 0.662 4.401 5.648 1.00 92.94 80 GLN A O 1
ATOM 648 N N . MET A 1 81 ? 1.134 2.949 7.282 1.00 89.88 81 MET A N 1
ATOM 649 C CA . MET A 1 81 ? -0.129 3.055 7.998 1.00 89.88 81 MET A CA 1
ATOM 650 C C . MET A 1 81 ? 0.139 3.784 9.303 1.00 89.88 81 MET A C 1
ATOM 652 O O . MET A 1 81 ? 0.809 3.236 10.175 1.00 89.88 81 MET A O 1
ATOM 656 N N . ASN A 1 82 ? -0.339 5.018 9.434 1.00 91.31 82 ASN A N 1
ATOM 657 C CA . ASN A 1 82 ? -0.218 5.776 10.675 1.00 91.31 82 ASN A CA 1
ATOM 658 C C . ASN A 1 82 ? -1.546 5.784 11.426 1.00 91.31 82 ASN A C 1
ATOM 660 O O . ASN A 1 82 ? -2.609 5.676 10.811 1.00 91.31 82 ASN A O 1
ATOM 664 N N . SER A 1 83 ? -1.481 5.941 12.749 1.00 89.56 83 SER A N 1
ATOM 665 C CA . SER A 1 83 ? -2.667 6.082 13.602 1.00 89.56 83 SER A CA 1
ATOM 666 C C . SER A 1 83 ? -3.699 4.986 13.320 1.00 89.56 83 SER A C 1
ATOM 668 O O . SER A 1 83 ? -4.846 5.278 12.960 1.00 89.56 83 SER A O 1
ATOM 670 N N . LEU A 1 84 ? -3.265 3.722 13.402 1.00 85.38 84 LEU A N 1
ATOM 671 C CA . LEU A 1 84 ? -4.118 2.561 13.156 1.00 85.38 84 LEU A CA 1
ATOM 672 C C . LEU A 1 84 ? -5.359 2.610 14.049 1.00 85.38 84 LEU A C 1
ATOM 674 O O . LEU A 1 84 ? -5.285 2.953 15.226 1.00 85.38 84 LEU A O 1
ATOM 678 N N . LYS A 1 85 ? -6.512 2.260 13.494 1.00 83.44 85 LYS A N 1
ATOM 679 C CA . LYS A 1 85 ? -7.755 2.077 14.243 1.00 83.44 85 LYS A CA 1
ATOM 680 C C . LYS A 1 85 ? -8.002 0.588 14.455 1.00 83.44 85 LYS A C 1
ATOM 682 O O . LYS A 1 85 ? -7.489 -0.240 13.707 1.00 83.44 85 LYS A O 1
ATOM 687 N N . THR A 1 86 ? -8.868 0.242 15.404 1.00 74.12 86 THR A N 1
ATOM 688 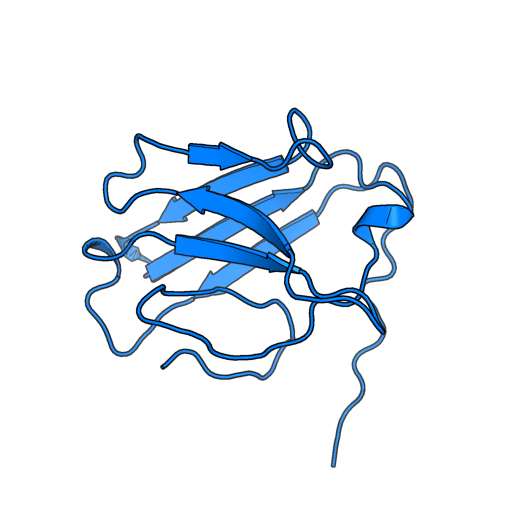C CA . THR A 1 86 ? -9.292 -1.151 15.646 1.00 74.12 86 THR A CA 1
ATOM 689 C C . THR A 1 86 ? -9.857 -1.825 14.385 1.00 74.12 86 THR A C 1
ATOM 691 O O . THR A 1 86 ? -9.700 -3.022 14.184 1.00 74.12 86 THR A O 1
ATOM 694 N N . GLU A 1 87 ? -10.483 -1.049 13.499 1.00 73.25 87 GLU A N 1
ATOM 695 C CA . GLU A 1 87 ? -11.023 -1.506 12.209 1.00 73.25 87 GLU A CA 1
ATOM 696 C C . GLU A 1 87 ? -9.960 -1.742 11.117 1.00 73.25 87 GLU A C 1
ATOM 698 O O . GLU A 1 87 ? -10.239 -2.414 10.120 1.00 73.25 87 GLU A O 1
ATOM 703 N N . ASP A 1 88 ? -8.747 -1.208 11.286 1.00 72.81 88 ASP A N 1
ATOM 704 C CA . ASP A 1 88 ? -7.618 -1.440 10.376 1.00 72.81 88 ASP A CA 1
ATOM 705 C C . ASP A 1 88 ? -6.871 -2.736 10.709 1.00 72.81 88 ASP A C 1
ATOM 707 O O . ASP A 1 88 ? -6.129 -3.245 9.875 1.00 72.81 88 ASP A O 1
ATOM 711 N N . SER A 1 89 ? -7.114 -3.308 11.893 1.00 60.22 89 SER A N 1
ATOM 712 C CA . SER A 1 89 ? -6.568 -4.596 12.341 1.00 60.22 89 SER A CA 1
ATOM 713 C C . SER A 1 89 ? -7.145 -5.807 11.585 1.00 60.22 89 SER A C 1
ATOM 715 O O . SER A 1 89 ? -6.879 -6.950 11.954 1.00 60.22 89 SER A O 1
ATOM 717 N N . ALA A 1 90 ? -7.973 -5.582 10.557 1.00 56.56 90 ALA A N 1
ATOM 718 C CA . ALA A 1 90 ? -8.592 -6.641 9.771 1.00 56.56 90 ALA A CA 1
ATOM 719 C C . ALA A 1 90 ? -7.538 -7.509 9.061 1.00 56.56 90 ALA A C 1
ATOM 721 O O . ALA A 1 90 ? -6.581 -7.008 8.474 1.00 56.56 90 ALA A O 1
ATOM 722 N N . LEU A 1 91 ? -7.763 -8.824 9.089 1.00 50.16 91 LEU A N 1
ATOM 723 C CA . LEU A 1 91 ? -6.925 -9.837 8.449 1.00 50.16 91 LEU A CA 1
ATOM 724 C C . LEU A 1 91 ? -6.808 -9.560 6.941 1.00 50.16 91 LEU A C 1
ATOM 726 O O . LEU A 1 91 ? -7.804 -9.611 6.224 1.00 50.16 91 LEU A O 1
ATOM 730 N N . LEU A 1 92 ? -5.602 -9.277 6.450 1.00 48.75 92 LEU A N 1
ATOM 731 C CA . LEU A 1 92 ? -5.317 -9.196 5.019 1.00 48.75 92 LEU A CA 1
ATOM 732 C C . LEU A 1 92 ? -5.280 -10.636 4.473 1.00 48.75 92 LEU A C 1
ATOM 734 O O . LEU A 1 92 ? -4.340 -11.371 4.740 1.00 48.75 92 LEU A O 1
ATOM 738 N N . LYS A 1 93 ? -6.337 -11.070 3.774 1.00 40.44 93 LYS A N 1
ATOM 739 C CA . LYS A 1 93 ? -6.407 -12.378 3.091 1.00 40.44 93 LYS A CA 1
ATOM 740 C C . LYS A 1 93 ? -6.206 -12.212 1.579 1.00 40.44 93 LYS A C 1
ATOM 742 O O . LYS A 1 93 ? -6.595 -11.184 1.027 1.00 40.44 93 LYS A O 1
ATOM 747 N N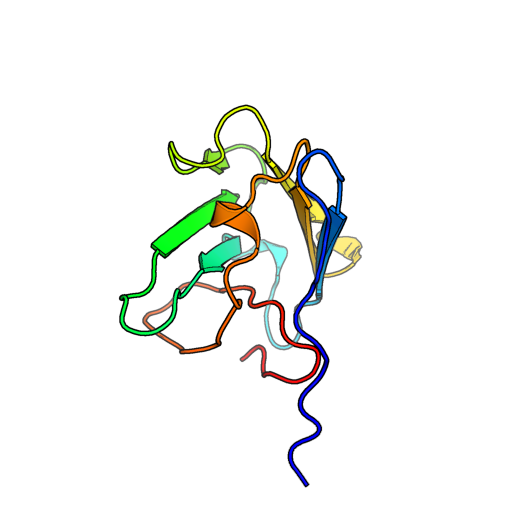 . SER A 1 94 ? -5.611 -13.211 0.926 1.00 36.28 94 SER A N 1
ATOM 748 C CA . SER A 1 94 ? -5.283 -13.236 -0.508 1.00 36.28 94 SER A CA 1
ATOM 749 C C . SER A 1 94 ? -6.398 -13.859 -1.371 1.00 36.28 94 SER A C 1
ATOM 751 O O . SER A 1 94 ? -6.972 -14.877 -0.996 1.00 36.28 94 SER A O 1
ATOM 753 N N . ASN A 1 95 ? -6.702 -13.244 -2.526 1.00 33.41 95 ASN A N 1
ATOM 754 C CA . ASN A 1 95 ? -7.473 -13.793 -3.664 1.00 33.41 95 ASN A CA 1
ATOM 755 C C . ASN A 1 95 ? -7.114 -13.009 -4.955 1.00 33.41 95 ASN A C 1
ATOM 757 O O . ASN A 1 95 ? -6.925 -11.799 -4.883 1.00 33.41 95 ASN A O 1
ATOM 761 N N . ILE A 1 96 ? -7.026 -13.663 -6.124 1.00 37.59 96 ILE A N 1
ATOM 762 C CA . ILE A 1 96 ? -6.591 -13.073 -7.417 1.00 37.59 96 ILE A CA 1
ATOM 763 C C . ILE A 1 96 ? -7.807 -12.702 -8.292 1.00 37.59 96 ILE A C 1
ATOM 765 O O . ILE A 1 96 ? -8.640 -13.574 -8.520 1.00 37.59 96 ILE A O 1
ATOM 769 N N . LEU A 1 97 ? -7.884 -11.467 -8.826 1.00 34.59 97 LEU A N 1
ATOM 770 C CA . LEU A 1 97 ? -8.833 -11.067 -9.894 1.00 34.59 97 LEU A CA 1
ATOM 771 C C . LEU A 1 97 ? -8.261 -10.002 -10.873 1.00 34.59 97 LEU A C 1
ATOM 773 O O . LEU A 1 97 ? -7.966 -8.892 -10.461 1.00 34.59 97 LEU A O 1
ATOM 777 N N . ASP A 1 98 ? -8.223 -10.300 -12.178 1.00 34.25 98 ASP A N 1
ATOM 778 C CA . ASP A 1 98 ? -8.367 -9.344 -13.306 1.00 34.25 98 ASP A CA 1
ATOM 779 C C . ASP A 1 98 ? -7.286 -8.282 -13.636 1.00 34.25 98 ASP A C 1
ATOM 781 O O . ASP A 1 98 ? -7.585 -7.099 -13.703 1.00 34.25 98 ASP A O 1
ATOM 785 N N . GLY A 1 99 ? -6.050 -8.652 -14.000 1.00 37.88 99 GLY A N 1
ATOM 786 C CA . GLY A 1 99 ? -5.154 -7.748 -14.768 1.00 37.88 99 GLY A CA 1
ATOM 787 C C . GLY A 1 99 ? -4.553 -6.546 -14.013 1.00 37.88 99 GLY A C 1
ATOM 788 O O . GLY A 1 99 ? -3.863 -5.729 -14.624 1.00 37.88 99 GLY A O 1
ATOM 789 N N . PHE A 1 100 ? -4.779 -6.478 -12.697 1.00 46.50 100 PHE A N 1
ATOM 790 C CA . PHE A 1 100 ? -4.159 -5.575 -11.724 1.00 46.50 100 PHE A CA 1
ATOM 791 C C . PHE A 1 100 ? -3.073 -6.323 -10.922 1.00 46.50 100 PHE A C 1
ATOM 793 O O . PHE A 1 100 ? -3.283 -7.464 -10.512 1.00 46.50 100 PHE A O 1
ATOM 800 N N . SER A 1 101 ? -1.921 -5.692 -10.650 1.00 54.97 101 SER A N 1
ATOM 801 C CA . SER A 1 101 ? -0.918 -6.249 -9.722 1.00 54.97 101 SER A CA 1
ATOM 802 C C . SER A 1 101 ? -1.270 -5.861 -8.283 1.00 54.97 101 SER A C 1
ATOM 804 O O . SER A 1 101 ? -1.102 -4.711 -7.861 1.00 54.97 101 SER A O 1
ATOM 806 N N . PHE A 1 102 ? -1.785 -6.825 -7.519 1.00 63.59 102 PHE A N 1
ATOM 807 C CA . PHE A 1 102 ? -2.175 -6.628 -6.123 1.00 63.59 102 PHE A CA 1
ATOM 808 C C . PHE A 1 102 ? -1.080 -7.050 -5.157 1.00 63.59 102 PHE A C 1
ATOM 810 O O . PHE A 1 102 ? -0.407 -8.059 -5.354 1.00 63.59 102 PHE A O 1
ATOM 817 N N . CYS A 1 103 ? -0.977 -6.312 -4.060 1.00 63.31 103 CYS A N 1
ATOM 818 C CA . CYS A 1 103 ? -0.158 -6.680 -2.923 1.00 63.31 103 CYS A CA 1
ATOM 819 C C . CYS A 1 103 ? -1.041 -7.073 -1.743 1.00 63.31 103 CYS A C 1
ATOM 821 O O . CYS A 1 103 ? -1.863 -6.284 -1.266 1.00 63.31 103 CYS A O 1
ATOM 823 N N . PHE A 1 104 ? -0.834 -8.297 -1.263 1.00 55.88 104 PHE A N 1
ATOM 824 C CA . PHE A 1 104 ? -1.424 -8.821 -0.036 1.00 55.88 104 PHE A CA 1
ATOM 825 C C . PHE A 1 104 ? -0.338 -8.920 1.037 1.00 55.88 104 PHE A C 1
ATOM 827 O O . PHE A 1 104 ? 0.822 -9.192 0.735 1.00 55.88 104 PHE A O 1
ATOM 834 N N . HIS A 1 105 ? -0.705 -8.693 2.298 1.00 41.12 105 HIS A N 1
ATOM 835 C CA . HIS A 1 105 ? 0.179 -8.973 3.426 1.00 41.12 105 HIS A CA 1
ATOM 836 C C . HIS A 1 105 ? -0.273 -10.259 4.117 1.00 41.12 105 HIS A C 1
ATOM 838 O O . HIS A 1 105 ? -1.152 -10.231 4.970 1.00 41.12 105 HIS A O 1
ATOM 844 N N . ASP A 1 106 ? 0.352 -11.365 3.736 1.00 37.81 106 ASP A N 1
ATOM 845 C CA . ASP A 1 106 ? 0.546 -12.557 4.559 1.00 37.81 106 ASP A CA 1
ATOM 846 C C . ASP A 1 106 ? 1.902 -13.137 4.136 1.00 37.81 1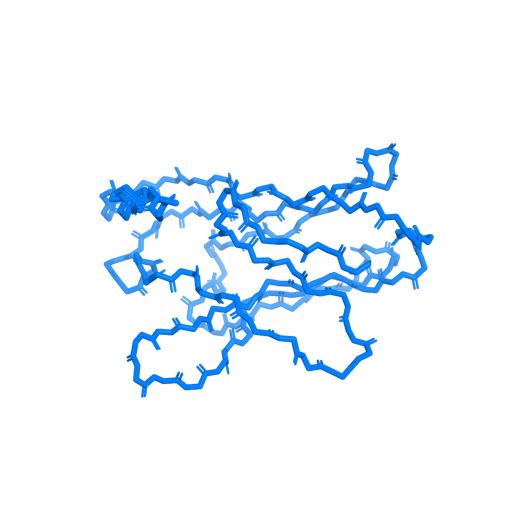06 ASP A C 1
ATOM 848 O O . ASP A 1 106 ? 2.255 -13.090 2.954 1.00 37.81 106 ASP A O 1
ATOM 852 N N . THR A 1 107 ? 2.712 -13.618 5.076 1.00 38.72 107 THR A N 1
ATOM 853 C CA . THR A 1 107 ? 4.134 -13.964 4.871 1.00 38.72 107 THR A CA 1
ATOM 854 C C . THR A 1 107 ? 4.371 -15.199 3.993 1.00 38.72 107 THR A C 1
ATOM 856 O O . THR A 1 107 ? 5.467 -15.751 3.980 1.00 38.72 107 THR A O 1
ATOM 859 N N . SER A 1 108 ? 3.379 -15.643 3.224 1.00 36.72 108 SER A N 1
ATOM 860 C CA . SER A 1 108 ? 3.490 -16.695 2.214 1.00 36.72 108 SER A CA 1
ATOM 861 C C . SER A 1 108 ? 2.280 -16.651 1.277 1.00 36.72 108 SER A C 1
ATOM 863 O O . SER A 1 108 ? 1.350 -17.428 1.459 1.00 36.72 108 SER A O 1
ATOM 865 N N . SER A 1 109 ? 2.240 -15.764 0.280 1.00 37.38 109 SER A N 1
ATOM 866 C CA . SER A 1 109 ? 1.304 -15.917 -0.848 1.00 37.38 109 SER A CA 1
ATOM 867 C C . SER A 1 109 ? 1.725 -15.097 -2.066 1.00 37.38 109 SER A C 1
ATOM 869 O O . SER A 1 109 ? 1.615 -13.876 -2.075 1.00 37.38 109 SER A O 1
ATOM 871 N N . LEU A 1 110 ? 2.219 -15.851 -3.049 1.00 35.00 110 LEU A N 1
ATOM 872 C CA . LEU A 1 110 ? 2.234 -15.665 -4.501 1.00 35.00 110 LEU A CA 1
ATOM 873 C C . LEU A 1 110 ? 2.001 -14.245 -5.048 1.00 35.00 110 LEU A C 1
ATOM 875 O O . LEU A 1 110 ? 0.896 -13.705 -5.008 1.00 35.00 110 LEU A O 1
ATOM 879 N N . ILE A 1 111 ? 3.043 -13.720 -5.683 1.00 39.19 111 ILE A N 1
ATOM 880 C CA . ILE A 1 111 ? 2.941 -12.717 -6.739 1.00 39.19 111 ILE A CA 1
ATOM 881 C C . ILE A 1 111 ? 3.055 -13.515 -8.041 1.00 39.19 111 ILE A C 1
ATOM 883 O O . ILE A 1 111 ? 3.975 -14.326 -8.152 1.00 39.19 111 ILE A O 1
ATOM 887 N N . LEU A 1 112 ? 2.075 -13.377 -8.943 1.00 37.31 112 LEU A N 1
ATOM 888 C CA . LEU A 1 112 ? 2.170 -13.906 -10.310 1.00 37.31 112 LEU A CA 1
ATOM 889 C C . LEU A 1 112 ? 3.365 -13.277 -11.034 1.00 37.31 112 LEU A C 1
ATOM 891 O O . LEU A 1 112 ? 3.512 -12.038 -10.914 1.00 37.31 112 LEU A O 1
#

Organism: Sparus aurata (NCBI:txid8175)

InterPro domains:
  IPR013106 Immunoglobulin V-set domain [PF07686] (10-91)
  IPR013106 Immunoglobulin V-set domain [SM00406] (15-96)
  IPR013783 Immunoglobulin-like fold [G3DSA:2.60.40.10] (1-93)
  IPR036179 Immunoglobulin-like domain superfamily [SSF48726] (7-91)
  IPR050199 Immunoglobulin Heavy Variable [PTHR23266] (9-91)

Secondary structure (DSSP, 8-state):
----PPP--PPTT--EEEEEE--SS-GGGS-EEEEEE-TTS-EEEEEEE-TTS--EEE-TTTTTTEEEEEETTTTEEEEEE-S--GGGG--------SS-EEE--SSS----

pLDDT: mean 72.91, std 20.66, range [28.73, 96.19]

Sequence (112 aa):
LVQLFPPLVKRPGESHRLTCTASGFTFSSYYMAWIRQAPGKGLAWVAWIYSSGSSKYYSESVKGRFTISRDDSRQQVYLQMNSLKTEDSALLKSNILDGFSFCFHDTSSLIL

Radius of gyration: 13.77 Å; chains: 1; bounding box: 32×39×35 Å

Foldseek 3Di:
DDDPDPQPPDDQQDKDKDKDADDDDQLLQAKEFEWADAVPGDIDTAKIAGSVRPDIDGDPVQPPFWDWDDDSVRNMIMIIGGRDDPVNSGQFDDDDDDDHQYDTDDPDDDGD